Protein AF-A0A0G0SDH9-F1 (afdb_monomer_lite)

Structure (mmCIF, N/CA/C/O backbone):
data_AF-A0A0G0SDH9-F1
#
_entry.id   AF-A0A0G0SDH9-F1
#
loop_
_atom_site.group_PDB
_atom_site.id
_atom_site.type_symbol
_atom_site.label_atom_id
_atom_site.label_alt_id
_atom_site.label_comp_id
_atom_site.label_asym_id
_atom_site.label_entity_id
_atom_site.label_seq_id
_atom_site.pdbx_PDB_ins_code
_atom_site.Cartn_x
_atom_site.Cartn_y
_atom_site.Cartn_z
_atom_site.occupancy
_atom_site.B_iso_or_equiv
_atom_site.auth_seq_id
_atom_site.auth_comp_id
_atom_site.auth_asym_id
_atom_site.auth_atom_id
_atom_site.pdbx_PDB_model_num
ATOM 1 N N . MET A 1 1 ? -19.132 4.081 4.524 1.00 79.56 1 MET A N 1
ATOM 2 C CA . MET A 1 1 ? -17.809 3.422 4.429 1.00 79.56 1 MET A CA 1
ATOM 3 C C . MET A 1 1 ? -17.023 4.101 3.323 1.00 79.56 1 MET A C 1
ATOM 5 O O . MET A 1 1 ? -17.580 4.264 2.244 1.00 79.56 1 MET A O 1
ATOM 9 N N . ALA A 1 2 ? -15.798 4.542 3.604 1.00 92.44 2 ALA A N 1
ATOM 10 C CA . ALA A 1 2 ? -14.973 5.274 2.644 1.00 92.44 2 ALA A CA 1
ATOM 11 C C . ALA A 1 2 ? -14.143 4.321 1.769 1.00 92.44 2 ALA A C 1
ATOM 13 O O . ALA A 1 2 ? -13.734 3.248 2.223 1.00 92.44 2 ALA A O 1
ATOM 14 N N . PHE A 1 3 ? -13.889 4.736 0.528 1.00 94.50 3 PHE A N 1
ATOM 15 C CA . PHE A 1 3 ? -13.039 4.032 -0.429 1.00 94.50 3 PHE A CA 1
ATOM 16 C C . PHE A 1 3 ? -11.891 4.938 -0.855 1.00 94.50 3 PHE A C 1
ATOM 18 O O . PHE A 1 3 ? -12.099 6.118 -1.129 1.00 94.50 3 PHE A O 1
ATOM 25 N N . MET A 1 4 ? -10.695 4.369 -0.941 1.00 94.75 4 MET A N 1
ATOM 26 C CA . MET A 1 4 ? -9.517 5.020 -1.501 1.00 94.75 4 MET A CA 1
ATOM 27 C C . MET A 1 4 ? -8.965 4.131 -2.603 1.00 94.75 4 MET A C 1
ATOM 29 O O . MET A 1 4 ? -8.720 2.950 -2.364 1.00 94.75 4 MET A O 1
ATOM 33 N N . ALA A 1 5 ? -8.785 4.687 -3.798 1.00 95.12 5 ALA A N 1
ATOM 34 C CA . ALA A 1 5 ? -8.300 3.952 -4.955 1.00 95.12 5 ALA A CA 1
ATOM 35 C C . ALA A 1 5 ? -7.132 4.688 -5.613 1.00 95.12 5 ALA A C 1
ATOM 37 O O . ALA A 1 5 ? -7.183 5.904 -5.788 1.00 95.12 5 ALA A O 1
ATOM 38 N N . SER A 1 6 ? -6.080 3.950 -5.958 1.00 94.62 6 SER A N 1
ATOM 39 C CA . SER A 1 6 ? -4.923 4.463 -6.697 1.00 94.62 6 SER A CA 1
ATOM 40 C C . SER A 1 6 ? -4.171 3.310 -7.371 1.00 94.62 6 SER A C 1
ATOM 42 O O . SER A 1 6 ? -4.612 2.159 -7.345 1.00 94.62 6 SER A O 1
ATOM 44 N N . TYR A 1 7 ? -3.032 3.598 -7.992 1.00 93.88 7 TYR A N 1
ATOM 45 C CA . TYR A 1 7 ? -2.081 2.561 -8.388 1.00 93.88 7 TYR A CA 1
ATOM 46 C C . TYR A 1 7 ? -1.433 1.983 -7.131 1.00 93.88 7 TYR A C 1
ATOM 48 O O . TYR A 1 7 ? -1.102 2.730 -6.208 1.00 93.88 7 TYR A O 1
ATOM 56 N N . ALA A 1 8 ? -1.231 0.668 -7.103 1.00 94.25 8 ALA A N 1
ATOM 57 C CA . ALA A 1 8 ? -0.691 -0.060 -5.958 1.00 94.25 8 ALA A CA 1
ATOM 58 C C . ALA A 1 8 ? 0.689 0.466 -5.528 1.00 94.25 8 ALA A C 1
ATOM 60 O O . ALA A 1 8 ? 0.999 0.529 -4.339 1.00 94.25 8 ALA A O 1
ATOM 61 N N . ILE A 1 9 ? 1.487 0.955 -6.481 1.00 95.81 9 ILE A N 1
ATOM 62 C CA . ILE A 1 9 ? 2.792 1.553 -6.189 1.00 95.81 9 ILE A CA 1
ATOM 63 C C . ILE A 1 9 ? 2.684 2.906 -5.463 1.00 95.81 9 ILE A C 1
ATOM 65 O O . ILE A 1 9 ? 3.589 3.311 -4.741 1.00 95.81 9 ILE A O 1
ATOM 69 N N . PHE A 1 10 ? 1.571 3.629 -5.621 1.00 95.19 10 PHE A N 1
ATOM 70 C CA . PHE A 1 10 ? 1.350 4.930 -4.980 1.00 95.19 10 PHE A CA 1
ATOM 71 C C . PHE A 1 10 ? 0.544 4.792 -3.696 1.00 95.19 10 PHE A C 1
ATOM 73 O O . PHE A 1 10 ? 0.824 5.485 -2.721 1.00 95.19 10 PHE A O 1
ATOM 80 N N . SER A 1 11 ? -0.429 3.886 -3.678 1.00 95.12 11 SER A N 1
ATOM 81 C CA . SER A 1 11 ? -1.146 3.489 -2.477 1.00 95.12 11 SER A CA 1
ATOM 82 C C . SER A 1 11 ? -1.198 1.965 -2.419 1.00 95.12 11 SER A C 1
ATOM 84 O O . SER A 1 11 ? -1.958 1.362 -3.178 1.00 95.12 11 SER A O 1
ATOM 86 N N . PRO A 1 12 ? -0.390 1.336 -1.550 1.00 94.62 12 PRO A N 1
ATOM 87 C CA . PRO A 1 12 ? 0.264 1.916 -0.365 1.00 94.62 12 PRO A CA 1
ATOM 88 C C . PRO A 1 12 ? 1.558 2.736 -0.523 1.00 94.62 12 PRO A C 1
ATOM 90 O O . PRO A 1 12 ? 1.863 3.480 0.401 1.00 94.62 12 PRO A O 1
ATOM 93 N N . GLY A 1 13 ? 2.348 2.624 -1.595 1.00 94.75 13 GLY A N 1
ATOM 94 C CA . GLY A 1 13 ? 3.780 2.996 -1.525 1.00 94.75 13 GLY A CA 1
ATOM 95 C C . GLY A 1 13 ? 4.127 4.417 -1.035 1.00 94.75 13 GLY A C 1
ATOM 96 O O . GLY A 1 13 ? 5.124 4.591 -0.339 1.00 94.75 13 GLY A O 1
ATOM 97 N N . ARG A 1 14 ? 3.300 5.438 -1.309 1.00 95.81 14 ARG A N 1
ATOM 98 C CA . ARG A 1 14 ? 3.541 6.828 -0.862 1.00 95.81 14 ARG A CA 1
ATOM 99 C C . ARG A 1 14 ? 2.796 7.214 0.411 1.00 95.81 14 ARG A C 1
ATOM 101 O O . ARG A 1 14 ? 3.274 8.062 1.156 1.00 95.81 14 ARG A O 1
ATOM 108 N N . ASN A 1 15 ? 1.624 6.633 0.656 1.00 96.38 15 ASN A N 1
ATOM 109 C CA . ASN A 1 15 ? 0.763 6.986 1.790 1.00 96.38 15 ASN A CA 1
ATOM 110 C C . ASN A 1 15 ? 0.714 5.902 2.877 1.00 96.38 15 ASN A C 1
ATOM 112 O O . ASN A 1 15 ? -0.177 5.920 3.725 1.00 96.38 15 ASN A O 1
ATOM 116 N N . TRP A 1 16 ? 1.661 4.962 2.866 1.00 97.19 16 TRP A N 1
ATOM 117 C CA . TRP A 1 16 ? 1.683 3.828 3.787 1.00 97.19 16 TRP A CA 1
ATOM 118 C C . TRP A 1 16 ? 1.694 4.246 5.262 1.00 97.19 16 TRP A C 1
ATOM 120 O O . TRP A 1 16 ? 0.975 3.657 6.066 1.00 97.19 16 TRP A O 1
ATOM 130 N N . GLU A 1 17 ? 2.456 5.283 5.626 1.00 97.62 17 GLU A N 1
ATOM 131 C CA . GLU A 1 17 ? 2.483 5.793 7.004 1.00 97.62 17 GLU A CA 1
ATOM 132 C C . GLU A 1 17 ? 1.101 6.300 7.435 1.00 97.62 17 GLU A C 1
ATOM 134 O O . GLU A 1 17 ? 0.615 5.882 8.482 1.00 97.62 17 GLU A O 1
ATOM 139 N N . GLN A 1 18 ? 0.411 7.070 6.587 1.00 97.06 18 GLN A N 1
ATOM 140 C CA . GLN A 1 18 ? -0.951 7.528 6.868 1.00 97.06 18 GLN A CA 1
ATOM 141 C C . GLN A 1 18 ? -1.933 6.359 6.980 1.00 97.06 18 GLN A C 1
ATOM 143 O O . GLN A 1 18 ? -2.788 6.346 7.862 1.00 97.06 18 GLN A O 1
ATOM 148 N N . ILE A 1 19 ? -1.807 5.340 6.123 1.00 97.12 19 ILE A N 1
ATOM 149 C CA . ILE A 1 19 ? -2.612 4.119 6.244 1.00 97.12 19 ILE A CA 1
ATOM 150 C C . ILE A 1 19 ? -2.346 3.446 7.596 1.00 97.12 19 ILE A C 1
ATOM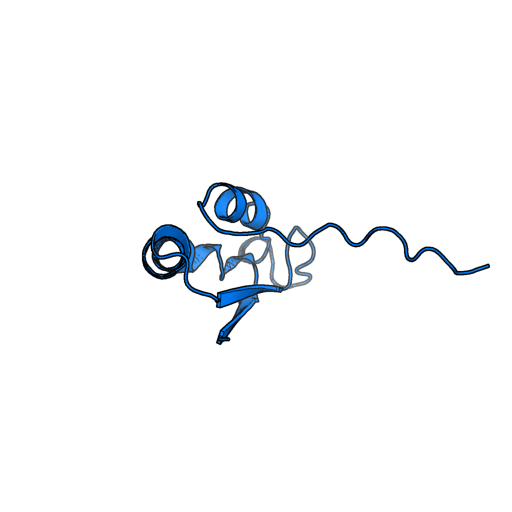 152 O O . ILE A 1 19 ? -3.288 3.035 8.272 1.00 97.12 19 ILE A O 1
ATOM 156 N N . ARG A 1 20 ? -1.087 3.362 8.030 1.00 97.44 20 ARG A N 1
ATOM 157 C CA . ARG A 1 20 ? -0.711 2.761 9.310 1.00 97.44 20 ARG A CA 1
ATOM 158 C C . ARG A 1 20 ? -1.290 3.530 10.495 1.00 97.44 20 ARG A C 1
ATOM 160 O O . ARG A 1 20 ? -1.950 2.928 11.340 1.00 97.44 20 ARG A O 1
ATOM 167 N N . THR A 1 21 ? -1.020 4.826 10.582 1.00 97.50 21 THR A N 1
ATOM 168 C CA . THR A 1 21 ? -1.300 5.622 11.782 1.00 97.50 21 THR A CA 1
ATOM 169 C C . THR A 1 21 ? -2.733 6.115 11.829 1.00 97.50 21 THR A C 1
ATOM 171 O O . THR A 1 21 ? -3.359 6.036 12.884 1.00 97.50 21 THR A O 1
ATOM 174 N N . ALA A 1 22 ? -3.287 6.552 10.698 1.00 96.81 22 ALA A N 1
ATOM 175 C CA . ALA A 1 22 ? -4.647 7.063 10.654 1.00 96.81 22 ALA A CA 1
ATOM 176 C C . ALA A 1 22 ? -5.680 5.935 10.571 1.00 96.81 22 ALA A C 1
ATOM 178 O O . ALA A 1 22 ? -6.691 6.028 11.256 1.00 96.81 22 ALA A O 1
ATOM 179 N N . ILE A 1 23 ? -5.441 4.869 9.793 1.00 96.69 23 ILE A N 1
ATOM 180 C CA . ILE A 1 23 ? -6.458 3.834 9.514 1.00 96.69 23 ILE A CA 1
ATOM 181 C C . ILE A 1 23 ? -6.224 2.555 10.325 1.00 96.69 23 ILE A C 1
ATOM 183 O O . ILE A 1 23 ? -7.105 2.147 11.080 1.00 96.69 23 ILE A O 1
ATOM 187 N N . ALA A 1 24 ? -5.064 1.915 10.170 1.00 96.81 24 ALA A N 1
ATOM 188 C CA . ALA A 1 24 ? -4.811 0.567 10.678 1.00 96.81 24 ALA A CA 1
ATOM 189 C C . ALA A 1 24 ? -4.764 0.516 12.214 1.00 96.81 24 ALA A C 1
ATOM 191 O O . ALA A 1 24 ? -5.452 -0.301 12.827 1.00 96.81 24 ALA A O 1
ATOM 192 N N . ILE A 1 25 ? -4.011 1.421 12.851 1.00 97.31 25 ILE A N 1
ATOM 193 C CA . ILE A 1 25 ? -3.924 1.502 14.320 1.00 97.31 25 ILE A CA 1
ATOM 194 C C . ILE A 1 25 ? -5.289 1.841 14.942 1.00 97.31 25 ILE A C 1
ATOM 196 O O . ILE A 1 25 ? -5.654 1.245 15.952 1.00 97.31 25 ILE A O 1
ATOM 200 N N . ASN A 1 26 ? -6.070 2.726 14.313 1.00 96.56 26 ASN A N 1
ATOM 201 C CA . ASN A 1 26 ? -7.391 3.140 14.812 1.00 96.56 26 ASN A CA 1
ATOM 202 C C . ASN A 1 26 ? -8.543 2.211 14.390 1.00 96.56 26 ASN A C 1
ATOM 204 O O . ASN A 1 26 ? -9.685 2.450 14.775 1.00 96.56 26 ASN A O 1
ATOM 208 N N . ASN A 1 27 ? -8.266 1.167 13.598 1.00 95.69 27 ASN A N 1
ATOM 209 C CA . ASN A 1 27 ? -9.259 0.226 13.071 1.00 95.69 27 ASN A CA 1
ATOM 210 C C . ASN A 1 27 ? -10.449 0.912 12.360 1.00 95.69 27 ASN A C 1
ATOM 212 O O . ASN A 1 27 ? -11.612 0.551 12.561 1.00 95.69 27 ASN A O 1
ATOM 216 N N . PHE A 1 28 ? -10.179 1.931 11.535 1.00 96.62 28 PHE A N 1
ATOM 217 C CA . PHE A 1 28 ? -11.250 2.617 10.808 1.00 96.62 28 PHE A CA 1
ATOM 218 C C . PHE A 1 28 ? -11.775 1.792 9.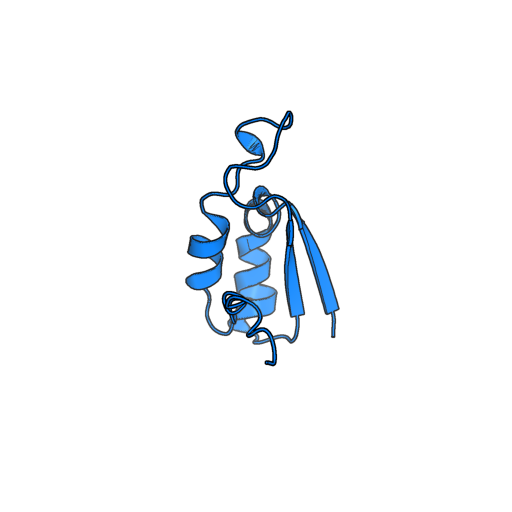621 1.00 96.62 28 PHE A C 1
ATOM 220 O O . PHE A 1 28 ? -10.992 1.174 8.896 1.00 96.62 28 PHE A O 1
ATOM 227 N N . PRO A 1 29 ? -13.095 1.831 9.345 1.00 94.62 29 PRO A N 1
ATOM 228 C CA . PRO A 1 29 ? -13.711 1.073 8.260 1.00 94.62 29 PRO A CA 1
ATOM 229 C C . PRO A 1 29 ? -13.458 1.740 6.897 1.00 94.62 29 PRO A C 1
ATOM 231 O O . PRO A 1 29 ? -14.332 2.409 6.333 1.00 94.62 29 PRO A O 1
ATOM 234 N N . VAL A 1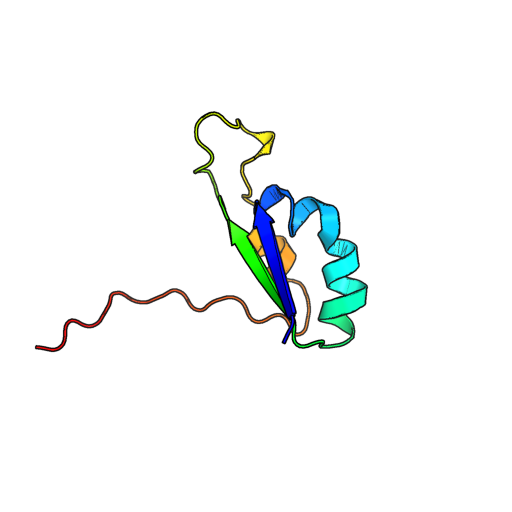 30 ? -12.249 1.552 6.363 1.00 95.06 30 VAL A N 1
ATOM 235 C CA . VAL A 1 30 ? -11.804 2.065 5.059 1.00 95.06 30 VAL A CA 1
ATOM 236 C C . VAL A 1 30 ? -11.434 0.906 4.139 1.00 95.06 30 VAL A C 1
ATOM 238 O O . VAL A 1 30 ? -10.760 -0.038 4.544 1.00 95.06 30 VAL A O 1
ATOM 241 N N . LYS A 1 31 ? -11.856 0.987 2.873 1.00 95.06 31 LYS A N 1
ATOM 242 C CA . LYS A 1 31 ? -11.433 0.056 1.820 1.00 95.06 31 LYS A CA 1
ATOM 243 C C . LYS A 1 31 ? -10.368 0.704 0.942 1.00 95.06 31 LYS A C 1
ATOM 245 O O . LYS A 1 31 ? -10.641 1.703 0.279 1.00 95.06 31 LYS A O 1
ATOM 250 N N . ILE A 1 32 ? -9.177 0.114 0.932 1.00 95.12 32 ILE A N 1
ATOM 251 C CA . ILE A 1 32 ? -8.032 0.558 0.129 1.00 95.12 32 ILE A CA 1
ATOM 252 C C . ILE A 1 32 ? -7.936 -0.349 -1.097 1.00 95.12 32 ILE A C 1
ATOM 254 O O . ILE A 1 32 ? -7.884 -1.572 -0.964 1.00 95.12 32 ILE A O 1
ATOM 258 N N . VAL A 1 33 ? -7.954 0.247 -2.285 1.00 94.94 33 VAL A N 1
ATOM 259 C CA . VAL A 1 33 ? -7.985 -0.459 -3.568 1.00 94.94 33 VAL A CA 1
ATOM 260 C C . VAL A 1 33 ? -6.773 -0.044 -4.399 1.00 94.94 33 VAL A C 1
ATOM 262 O O . VAL A 1 33 ? -6.692 1.084 -4.881 1.00 94.94 33 VAL A O 1
ATOM 265 N N . GLY A 1 34 ? -5.832 -0.969 -4.572 1.00 92.44 34 GLY A N 1
ATOM 266 C CA . GLY A 1 34 ? -4.695 -0.814 -5.479 1.00 92.44 34 GLY A CA 1
ATOM 267 C C . GLY A 1 34 ? -5.005 -1.399 -6.858 1.00 92.44 34 GLY A C 1
ATOM 268 O O . GLY A 1 34 ? -5.464 -2.535 -6.963 1.00 92.44 34 GLY A O 1
ATOM 269 N N . SER A 1 35 ? -4.750 -0.628 -7.914 1.00 91.12 35 SER A N 1
ATOM 270 C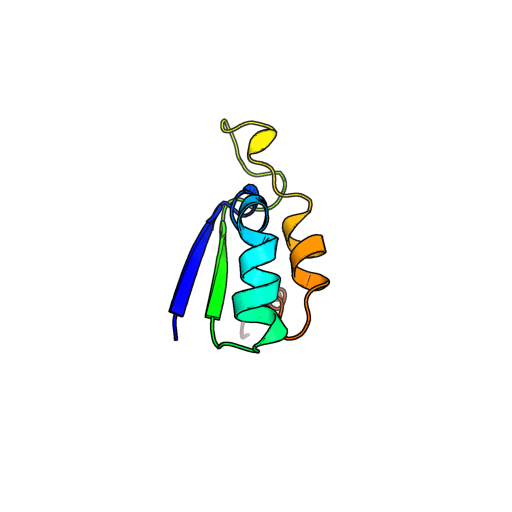 CA . SER A 1 35 ? -4.743 -1.087 -9.313 1.00 91.12 35 SER A CA 1
ATOM 271 C C . SER A 1 35 ? -3.309 -1.266 -9.822 1.00 91.12 35 SER A C 1
ATOM 273 O O . SER A 1 35 ? -2.379 -0.769 -9.192 1.00 91.12 35 SER A O 1
ATOM 275 N N . HIS A 1 36 ? -3.118 -1.958 -10.951 1.00 92.06 36 HIS A N 1
ATOM 276 C CA . HIS A 1 36 ? -1.794 -2.142 -11.576 1.00 92.06 36 HIS A CA 1
ATOM 277 C C . HIS A 1 36 ? -0.739 -2.733 -10.615 1.00 92.06 36 HIS A C 1
ATOM 279 O O . HIS A 1 36 ? 0.414 -2.316 -10.594 1.00 92.06 36 HIS A O 1
ATOM 285 N N . ALA A 1 37 ? -1.158 -3.685 -9.773 1.00 89.62 37 ALA A N 1
ATOM 286 C CA . ALA A 1 37 ? -0.270 -4.391 -8.854 1.00 89.62 37 ALA A CA 1
ATOM 287 C C . ALA A 1 37 ? 0.691 -5.336 -9.598 1.00 89.62 37 ALA A C 1
ATOM 289 O O . ALA A 1 37 ? 0.386 -5.845 -10.682 1.00 89.62 37 ALA A O 1
ATOM 290 N N . GLY A 1 38 ? 1.837 -5.627 -8.984 1.00 88.00 38 GLY A N 1
ATOM 291 C CA . GLY A 1 38 ? 2.854 -6.496 -9.562 1.00 88.00 38 GLY A CA 1
ATOM 292 C C . GLY A 1 38 ? 3.572 -5.870 -10.762 1.00 88.00 38 GLY A C 1
ATOM 293 O O . GLY A 1 38 ? 3.850 -4.677 -10.791 1.00 88.00 38 GLY A O 1
ATOM 294 N N . ILE A 1 39 ? 3.905 -6.704 -11.750 1.00 89.44 39 ILE A N 1
ATOM 295 C CA . ILE A 1 39 ? 4.737 -6.332 -12.912 1.00 89.44 39 ILE A CA 1
ATOM 296 C C . ILE A 1 39 ? 3.895 -5.724 -14.055 1.00 89.44 39 ILE A C 1
ATOM 298 O O . ILE A 1 39 ? 4.435 -5.153 -15.002 1.00 89.44 39 ILE A O 1
ATOM 302 N N . ILE A 1 40 ? 2.564 -5.848 -13.996 1.00 74.12 40 ILE A N 1
ATOM 303 C CA . ILE A 1 40 ? 1.663 -5.553 -15.120 1.00 74.12 40 ILE A CA 1
ATOM 304 C C . ILE A 1 40 ? 1.330 -4.053 -15.155 1.00 74.12 40 ILE A C 1
ATOM 306 O O . ILE A 1 40 ? 0.222 -3.637 -14.822 1.00 74.12 40 ILE A O 1
ATOM 310 N N . THR A 1 41 ? 2.307 -3.240 -15.556 1.00 77.38 41 THR A N 1
ATOM 311 C CA . THR A 1 41 ? 2.167 -1.775 -15.703 1.00 77.38 41 THR A CA 1
ATOM 312 C C . THR A 1 41 ? 2.395 -1.285 -17.134 1.00 77.38 41 THR A C 1
ATOM 314 O O . THR A 1 41 ? 2.249 -0.104 -17.428 1.00 77.38 41 THR A O 1
ATOM 317 N N . GLY A 1 42 ? 2.707 -2.192 -18.066 1.00 77.19 42 GLY A N 1
ATOM 318 C CA . GLY A 1 42 ? 2.838 -1.868 -19.487 1.00 77.19 42 GLY A CA 1
ATOM 319 C C . GLY A 1 42 ? 3.946 -0.848 -19.760 1.00 77.19 42 GLY A C 1
ATOM 320 O O . GLY A 1 42 ? 5.104 -1.076 -19.415 1.00 77.19 42 GLY A O 1
ATOM 321 N N . ALA A 1 43 ? 3.587 0.264 -20.408 1.00 83.19 43 ALA A N 1
ATOM 322 C CA . ALA A 1 43 ? 4.519 1.318 -20.815 1.00 83.19 43 ALA A CA 1
ATOM 323 C C . ALA A 1 43 ? 4.970 2.238 -19.663 1.00 83.19 43 ALA A C 1
ATOM 325 O O . ALA A 1 43 ? 5.927 2.989 -19.838 1.00 83.19 43 ALA A O 1
ATOM 326 N N . ASP A 1 44 ? 4.331 2.162 -18.489 1.00 84.56 44 ASP A N 1
ATOM 327 C CA . ASP A 1 44 ? 4.585 3.075 -17.364 1.00 84.56 44 ASP A CA 1
ATOM 328 C C . ASP A 1 44 ? 5.947 2.825 -16.670 1.00 84.56 44 ASP A C 1
ATOM 330 O O . ASP A 1 44 ? 6.414 3.620 -15.849 1.00 84.56 44 ASP A O 1
ATOM 334 N N . GLY A 1 45 ? 6.630 1.731 -17.021 1.00 87.06 45 GLY A N 1
ATOM 335 C CA . GLY A 1 45 ? 7.994 1.433 -16.588 1.00 87.06 45 GLY A CA 1
ATOM 336 C C . GLY A 1 45 ? 8.111 0.896 -15.156 1.00 87.06 45 GLY A C 1
ATOM 337 O O . GLY A 1 45 ? 7.126 0.625 -14.466 1.00 87.06 45 GLY A O 1
ATOM 338 N N . VAL A 1 46 ? 9.361 0.714 -14.713 1.00 88.25 46 VAL A N 1
ATOM 339 C CA . VAL A 1 46 ? 9.698 0.039 -13.441 1.00 88.25 46 VAL A CA 1
ATOM 340 C C . VAL A 1 46 ? 9.212 0.791 -12.205 1.00 88.25 46 VAL A C 1
ATOM 342 O O . VAL A 1 46 ? 8.913 0.175 -11.191 1.00 88.25 46 VAL A O 1
ATOM 345 N N . THR A 1 47 ? 9.069 2.114 -12.291 1.00 90.69 47 THR A N 1
ATOM 346 C CA . THR A 1 47 ? 8.576 2.954 -11.189 1.00 90.69 47 THR A CA 1
ATOM 347 C C . THR A 1 47 ? 7.092 2.767 -10.903 1.00 90.69 47 THR A C 1
ATOM 349 O O . THR A 1 47 ? 6.613 3.272 -9.891 1.00 90.69 47 THR A O 1
ATOM 352 N N . HIS A 1 48 ? 6.367 2.068 -11.781 1.00 93.81 48 HIS A N 1
ATOM 353 C CA . HIS A 1 48 ? 4.954 1.761 -11.600 1.00 93.81 48 HIS A CA 1
ATOM 354 C C . HIS A 1 48 ? 4.709 0.332 -11.102 1.00 93.81 48 HIS A C 1
ATOM 356 O O . HIS A 1 48 ? 3.577 0.003 -10.761 1.00 93.81 48 HIS A O 1
ATOM 362 N N . GLN A 1 49 ? 5.749 -0.503 -11.012 1.00 93.94 49 GLN A N 1
ATOM 363 C CA . GLN A 1 49 ? 5.631 -1.899 -10.591 1.00 93.94 49 GLN A CA 1
ATOM 364 C C . GLN A 1 49 ? 5.573 -2.010 -9.069 1.00 93.94 49 GLN A C 1
ATOM 366 O O . GLN A 1 49 ? 6.530 -1.671 -8.381 1.00 93.94 49 GLN A O 1
ATOM 371 N N . ALA A 1 50 ? 4.455 -2.515 -8.551 1.00 93.88 50 ALA A N 1
ATOM 372 C CA . ALA A 1 50 ? 4.217 -2.662 -7.119 1.00 93.88 50 ALA A CA 1
ATOM 373 C C . ALA A 1 50 ? 4.461 -4.113 -6.694 1.00 93.88 50 ALA A C 1
ATOM 375 O O . ALA A 1 50 ? 3.542 -4.930 -6.691 1.00 93.88 50 ALA A O 1
ATOM 376 N N . LEU A 1 51 ? 5.714 -4.454 -6.398 1.00 92.75 51 LEU A N 1
ATOM 377 C CA . LEU A 1 51 ? 6.109 -5.810 -5.990 1.00 92.75 51 LEU A CA 1
ATOM 378 C C . LEU A 1 51 ? 5.976 -6.015 -4.474 1.00 92.75 51 LEU A C 1
ATOM 380 O O . LEU A 1 51 ? 5.895 -7.142 -3.986 1.00 92.75 51 LEU A O 1
ATOM 384 N N . GLU A 1 52 ? 5.968 -4.913 -3.735 1.00 93.81 52 GLU A N 1
ATOM 385 C CA . GLU A 1 52 ? 6.001 -4.836 -2.284 1.00 93.81 52 GLU A CA 1
ATOM 386 C C . GLU A 1 52 ? 4.639 -4.518 -1.652 1.00 93.81 52 GLU A C 1
ATOM 388 O O . GLU A 1 52 ? 4.501 -4.619 -0.433 1.00 93.81 52 GLU A O 1
ATOM 393 N N . ASP A 1 53 ? 3.628 -4.161 -2.449 1.00 93.50 53 ASP A N 1
ATOM 394 C CA . ASP A 1 53 ? 2.320 -3.662 -1.999 1.00 93.50 53 ASP A CA 1
ATOM 395 C C . ASP A 1 53 ? 1.620 -4.603 -1.004 1.00 93.50 53 ASP A C 1
ATOM 397 O O . ASP A 1 53 ? 1.187 -4.182 0.073 1.00 93.50 5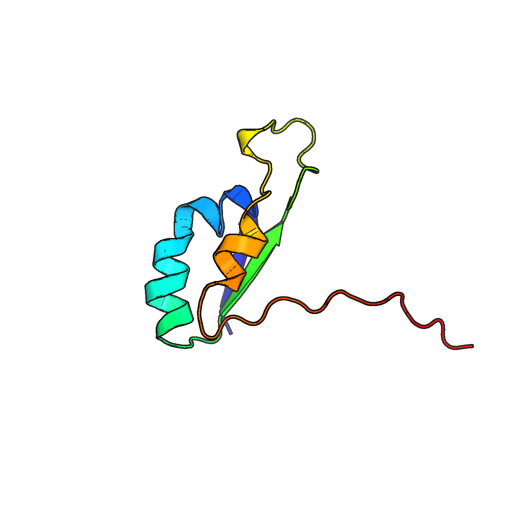3 ASP A O 1
ATOM 401 N N . ILE A 1 54 ? 1.574 -5.899 -1.314 1.00 93.62 54 ILE A N 1
ATOM 402 C CA . ILE A 1 54 ? 1.022 -6.929 -0.435 1.00 93.62 54 ILE A CA 1
ATOM 403 C C . ILE A 1 54 ? 1.872 -7.065 0.825 1.00 93.62 54 ILE A C 1
ATOM 405 O O . ILE A 1 54 ? 1.315 -7.198 1.913 1.00 93.62 54 ILE A O 1
ATOM 409 N N . ALA A 1 55 ? 3.201 -7.054 0.701 1.00 94.94 55 ALA A N 1
ATOM 410 C CA . ALA A 1 55 ? 4.098 -7.260 1.832 1.00 94.94 55 ALA A CA 1
ATOM 411 C C . ALA A 1 55 ? 3.949 -6.137 2.865 1.00 94.94 55 ALA A C 1
ATOM 413 O O . ALA A 1 55 ? 3.757 -6.412 4.052 1.00 94.94 55 ALA A O 1
ATOM 414 N N . ILE A 1 56 ? 3.959 -4.882 2.407 1.00 95.56 56 ILE A N 1
ATOM 415 C CA . ILE A 1 56 ? 3.863 -3.721 3.293 1.00 95.56 56 ILE A CA 1
ATOM 416 C C . ILE A 1 56 ? 2.452 -3.541 3.857 1.00 95.56 56 ILE A C 1
ATOM 418 O O . ILE A 1 56 ? 2.302 -3.093 4.988 1.00 95.56 56 ILE A O 1
ATOM 422 N N . MET A 1 57 ? 1.398 -3.932 3.141 1.00 96.12 57 MET A N 1
ATOM 423 C CA . MET A 1 57 ? 0.036 -3.863 3.690 1.00 96.12 57 MET A CA 1
ATOM 424 C C . MET A 1 57 ? -0.265 -4.997 4.664 1.00 96.12 57 MET A C 1
ATOM 426 O O . MET A 1 57 ? -0.945 -4.789 5.665 1.00 96.12 57 MET A O 1
ATOM 430 N N . ARG A 1 58 ? 0.273 -6.193 4.412 1.00 94.81 58 ARG A N 1
ATOM 431 C CA . ARG A 1 58 ? 0.032 -7.376 5.244 1.00 94.81 58 ARG A CA 1
ATOM 432 C C . ARG A 1 58 ? 0.676 -7.288 6.627 1.00 94.81 58 ARG A C 1
ATOM 434 O O . ARG A 1 58 ? 0.226 -7.983 7.532 1.00 94.81 58 ARG A O 1
ATOM 441 N N . CYS A 1 59 ? 1.722 -6.479 6.799 1.00 95.19 59 CYS A N 1
ATOM 442 C CA . CYS A 1 59 ? 2.366 -6.308 8.103 1.00 95.19 59 CYS A CA 1
ATOM 443 C C . CYS A 1 59 ? 1.632 -5.320 9.027 1.00 95.19 59 CYS A C 1
ATOM 445 O O . CYS A 1 59 ? 1.988 -5.212 10.201 1.00 95.19 59 CYS A O 1
ATOM 447 N N . LEU A 1 60 ? 0.610 -4.613 8.530 1.00 96.62 60 LEU A N 1
ATOM 448 C CA . LEU A 1 60 ? -0.187 -3.695 9.337 1.00 96.62 60 LEU A CA 1
ATOM 449 C C . LEU A 1 60 ? -1.281 -4.435 10.126 1.00 96.62 60 LEU A C 1
ATOM 451 O O . LEU A 1 60 ? -1.925 -5.341 9.593 1.00 96.62 60 LEU A O 1
ATOM 455 N N . PRO A 1 61 ? -1.535 -4.044 11.389 1.00 95.44 61 PRO A N 1
ATOM 456 C CA . PRO A 1 61 ? -2.618 -4.619 12.180 1.00 95.44 61 PRO A CA 1
ATOM 457 C C . PRO A 1 61 ? -3.987 -4.227 11.607 1.00 95.44 61 PRO A C 1
ATOM 459 O O . PRO A 1 61 ? -4.115 -3.210 10.931 1.00 95.44 61 PRO A O 1
ATOM 462 N N . ASN A 1 62 ? -5.025 -5.010 11.909 1.00 95.12 62 ASN A N 1
ATOM 463 C CA . ASN A 1 62 ? -6.431 -4.736 11.564 1.00 95.12 62 ASN A CA 1
ATOM 464 C C . ASN A 1 62 ? -6.766 -4.622 10.060 1.00 95.12 62 ASN A C 1
ATOM 466 O O . ASN A 1 62 ? -7.935 -4.467 9.709 1.00 95.12 62 ASN A O 1
ATOM 470 N N . LEU A 1 63 ? -5.791 -4.747 9.154 1.00 93.44 63 LEU A N 1
ATOM 471 C CA . LEU A 1 63 ? -6.042 -4.788 7.716 1.00 93.44 63 LEU A CA 1
ATOM 472 C C . LEU A 1 63 ? -6.313 -6.219 7.249 1.00 93.44 63 LEU A C 1
ATOM 474 O O . LEU A 1 63 ? -5.471 -7.111 7.350 1.00 93.44 63 LEU A O 1
ATOM 478 N N . ALA A 1 64 ? -7.499 -6.431 6.686 1.00 90.50 64 ALA A N 1
ATOM 479 C CA . ALA A 1 64 ? -7.844 -7.679 6.024 1.00 90.50 64 ALA A CA 1
ATOM 480 C C . ALA A 1 64 ? -7.420 -7.624 4.550 1.00 90.50 64 ALA A C 1
ATOM 482 O O . ALA A 1 64 ? -7.899 -6.784 3.788 1.00 90.50 64 ALA A O 1
ATOM 483 N N . MET A 1 65 ? -6.562 -8.556 4.131 1.00 86.06 65 MET A N 1
ATOM 484 C CA . MET A 1 65 ? -6.221 -8.705 2.717 1.00 86.06 65 MET A CA 1
ATOM 485 C C . MET A 1 65 ? -7.380 -9.349 1.945 1.00 86.06 65 MET A C 1
ATOM 487 O O . MET A 1 65 ? -8.055 -10.238 2.482 1.00 86.06 65 MET A O 1
ATOM 491 N N . PRO A 1 66 ? -7.616 -8.950 0.680 1.00 74.00 66 PRO A N 1
ATOM 492 C CA . PRO A 1 66 ? -8.611 -9.603 -0.153 1.00 74.00 66 PRO A CA 1
ATOM 493 C C . PRO A 1 66 ? -8.313 -11.100 -0.250 1.00 74.00 66 PRO A C 1
ATOM 495 O O . PRO A 1 66 ? -7.185 -11.524 -0.517 1.00 74.00 66 PRO A O 1
ATOM 498 N N . LYS A 1 67 ? -9.343 -11.919 -0.015 1.00 70.69 67 LYS A N 1
ATOM 499 C CA . LYS A 1 67 ? -9.248 -13.362 -0.234 1.00 70.69 67 LYS A CA 1
ATOM 500 C C . LYS A 1 67 ? -8.990 -13.590 -1.717 1.00 70.69 67 LYS A C 1
ATOM 502 O O . LYS A 1 67 ? -9.656 -12.990 -2.560 1.00 70.69 67 LYS A O 1
ATOM 507 N N . LYS A 1 68 ? -8.040 -14.473 -2.030 1.00 62.81 68 LYS A N 1
ATOM 508 C CA . LYS A 1 68 ? -7.826 -14.936 -3.402 1.00 62.81 68 LYS A CA 1
ATOM 509 C C . LYS A 1 68 ? -9.171 -15.460 -3.906 1.00 62.81 68 LYS A C 1
ATOM 511 O O . LYS A 1 68 ? -9.737 -16.356 -3.280 1.00 62.81 68 LYS A O 1
ATOM 516 N N . LEU A 1 69 ? -9.702 -14.875 -4.978 1.00 63.25 69 LEU A N 1
ATOM 517 C CA . LEU A 1 69 ? -10.912 -15.394 -5.598 1.00 63.25 69 LEU A CA 1
ATOM 518 C C . LEU A 1 69 ? -10.543 -16.777 -6.147 1.00 63.25 69 LEU A C 1
ATOM 520 O O . LEU A 1 69 ? -9.765 -16.890 -7.095 1.00 63.25 69 LEU A O 1
ATOM 524 N N . GLY A 1 70 ? -10.997 -17.835 -5.470 1.00 56.62 70 GLY A N 1
ATOM 52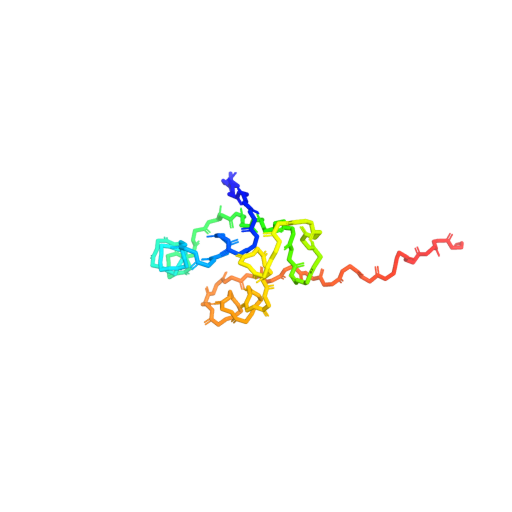5 C CA . GLY A 1 70 ? -10.891 -19.192 -5.995 1.00 56.62 70 GLY A CA 1
ATOM 526 C C . GLY A 1 70 ? -11.559 -19.252 -7.366 1.00 56.62 70 GLY A C 1
ATOM 527 O O . GLY A 1 70 ? -12.421 -18.421 -7.662 1.00 56.62 70 GLY A O 1
ATOM 528 N N . ARG A 1 71 ? -11.155 -20.209 -8.216 1.00 54.31 71 ARG A N 1
ATOM 529 C CA . ARG A 1 71 ? -11.843 -20.435 -9.498 1.00 54.31 71 ARG A CA 1
ATOM 530 C C . ARG A 1 71 ? -13.351 -20.452 -9.229 1.00 54.31 71 ARG A C 1
ATOM 532 O O . ARG A 1 71 ? -13.742 -21.119 -8.265 1.00 54.31 71 ARG A O 1
ATOM 539 N N . PRO A 1 72 ? -14.174 -19.736 -10.014 1.00 56.34 72 PRO A N 1
ATOM 540 C CA . PRO A 1 72 ? -15.614 -19.852 -9.873 1.00 56.34 72 PRO A CA 1
ATOM 541 C C . PRO A 1 72 ? -15.941 -21.342 -9.961 1.00 56.34 72 PRO A C 1
ATOM 543 O O . PRO A 1 72 ? -15.575 -22.000 -10.936 1.00 56.34 72 PRO A O 1
ATOM 546 N N . GLN A 1 73 ? -16.520 -21.897 -8.896 1.00 57.12 73 GLN A N 1
ATOM 547 C CA . GLN A 1 73 ? -17.099 -23.229 -8.966 1.00 57.12 73 GLN A CA 1
ATOM 548 C C . GLN A 1 73 ? -18.238 -23.090 -9.965 1.00 57.12 73 GLN A C 1
ATOM 550 O O . GLN A 1 73 ? -19.257 -22.465 -9.670 1.00 57.12 73 GLN A O 1
ATOM 555 N N . LEU A 1 74 ? -17.993 -23.555 -11.191 1.00 52.66 74 LEU A N 1
ATOM 556 C CA . LEU A 1 74 ? -19.035 -23.729 -12.184 1.00 52.66 74 LEU A CA 1
ATOM 557 C C . LEU A 1 74 ? -20.080 -24.609 -11.500 1.00 52.66 74 LEU A C 1
ATOM 559 O O . LEU A 1 74 ? -19.777 -25.754 -11.164 1.00 52.66 74 LEU A O 1
ATOM 563 N N . HIS A 1 75 ? -21.250 -24.041 -11.204 1.00 53.66 75 HIS A N 1
ATOM 564 C CA . HIS A 1 75 ? -22.408 -24.841 -10.837 1.00 53.66 75 HIS A CA 1
ATOM 565 C C . HIS A 1 75 ? -22.656 -25.767 -12.030 1.00 53.66 75 HIS A C 1
ATOM 567 O O . HIS A 1 75 ? -23.002 -25.292 -13.113 1.00 53.66 75 HIS A O 1
ATOM 573 N N . GLN A 1 76 ? -22.346 -27.049 -11.842 1.00 52.22 76 GLN A N 1
ATOM 574 C CA . GLN A 1 76 ? -22.981 -28.116 -12.602 1.00 52.22 76 GLN A CA 1
ATOM 575 C C . GLN A 1 76 ? -24.410 -28.276 -12.094 1.00 52.22 76 GLN A C 1
ATOM 577 O O . GLN A 1 76 ? -24.614 -28.063 -10.874 1.00 52.22 76 GLN A O 1
#

InterPro domains:
  IPR005475 Transketolase-like, pyrimidine-binding domain [PF02779] (3-64)
  IPR029061 Thiamin diphosphate-binding fold [SSF52518] (3-64)
  IPR051157 Pyruvate Dehydrogenase/Transketolase [PTHR43825] (2-64)

Radius of gyration: 14.19 Å; chains: 1; bounding box: 33×36×36 Å

Secondary structure (DSSP, 8-state):
-EEEEEETTTTTTTTHHHIIIIIITTT--EEEEEESBBT--GGG-GGG-BSSHHHHHHTSTTPPPPPP-PPP----

pLDDT: mean 88.03, std 12.96, range [52.22, 97.62]

Foldseek 3Di:
DEEDEDALCCVVVVCLVCCQPVDQVVVDPYHYYHDPEAPRPPPPDPSRYHPCSCVSQVPGHNDDDDDDPDDPPPDD

Sequence (76 aa):
MAFMASYAIFSPGRNWEQIRTAIAINNFPVKIVGSHAGIITGADGVTHQALEDIAIMRCLPNLAMPKKLGRPQLHQ

Organism: NCBI:txid1619031